Protein AF-A0A2B4SA83-F1 (afdb_monomer_lite)

Structure (mmCIF, N/CA/C/O backbone):
data_AF-A0A2B4SA83-F1
#
_entry.id   AF-A0A2B4SA83-F1
#
loop_
_atom_site.group_PDB
_atom_site.id
_atom_site.type_symbol
_atom_site.label_atom_id
_atom_site.label_alt_id
_atom_site.label_comp_id
_atom_site.label_asym_id
_atom_site.label_entity_id
_atom_site.label_seq_id
_atom_site.pdbx_PDB_ins_code
_atom_site.Cartn_x
_atom_site.Cartn_y
_atom_site.Cartn_z
_atom_site.occupancy
_atom_site.B_iso_or_equiv
_atom_site.auth_seq_id
_atom_site.auth_comp_id
_atom_site.auth_asym_id
_atom_site.auth_atom_id
_atom_site.pdbx_PDB_model_num
ATOM 1 N N . MET A 1 1 ? -19.784 26.896 36.003 1.00 60.28 1 MET A N 1
ATOM 2 C CA . MET A 1 1 ? -18.356 26.592 35.795 1.00 60.28 1 MET A CA 1
ATOM 3 C C . MET A 1 1 ? -17.543 27.632 36.529 1.00 60.28 1 MET A C 1
ATOM 5 O O . MET A 1 1 ? -17.809 28.819 36.357 1.00 60.28 1 MET A O 1
ATOM 9 N N . THR A 1 2 ? -16.615 27.200 37.371 1.00 87.44 2 THR A N 1
ATOM 10 C CA . THR A 1 2 ? -15.665 28.096 38.041 1.00 87.44 2 THR A CA 1
ATOM 11 C C . THR A 1 2 ? -14.582 28.543 37.049 1.00 87.44 2 THR A C 1
ATOM 13 O O . THR A 1 2 ? -14.388 27.918 36.005 1.00 87.44 2 THR A O 1
ATOM 16 N N . GLN A 1 3 ? -13.881 29.646 37.327 1.00 87.12 3 GLN A N 1
ATOM 17 C CA . GLN A 1 3 ? -12.825 30.153 36.437 1.00 87.12 3 GLN A CA 1
ATOM 18 C C . GLN A 1 3 ? -11.703 29.118 36.237 1.00 87.12 3 GLN A C 1
ATOM 20 O O . GLN A 1 3 ? -11.279 28.890 35.109 1.00 87.12 3 GLN A O 1
ATOM 25 N N . SER A 1 4 ? -11.346 28.400 37.305 1.00 89.00 4 SER A N 1
ATOM 26 C CA . SER A 1 4 ? -10.365 27.311 37.284 1.00 89.00 4 SER A CA 1
ATOM 27 C C . SER A 1 4 ? -10.737 26.183 36.317 1.00 89.00 4 SER A C 1
ATOM 29 O O . SER A 1 4 ? -9.883 25.710 35.576 1.00 89.00 4 SER A O 1
ATOM 31 N N . GLU A 1 5 ? -12.006 25.761 36.284 1.00 90.81 5 GLU A N 1
ATOM 32 C CA . GLU A 1 5 ? -12.467 24.705 35.366 1.00 90.81 5 GLU A CA 1
ATOM 33 C C . GLU A 1 5 ? -12.358 25.134 33.898 1.00 90.81 5 GLU A C 1
ATOM 35 O O . GLU A 1 5 ? -12.063 24.313 33.028 1.00 90.81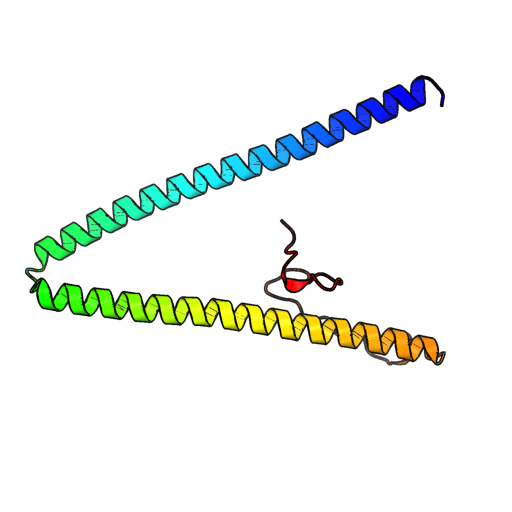 5 GLU A O 1
ATOM 40 N N . ARG A 1 6 ? -12.588 26.423 33.604 1.00 92.00 6 ARG A N 1
ATOM 41 C CA . ARG A 1 6 ? -12.430 26.947 32.240 1.00 92.00 6 ARG A CA 1
ATOM 42 C C . ARG A 1 6 ? -10.967 26.992 31.822 1.00 92.00 6 ARG A C 1
ATOM 44 O O . ARG A 1 6 ? -10.660 26.575 30.707 1.00 92.00 6 ARG A O 1
ATOM 51 N N . ASP A 1 7 ? -10.090 27.461 32.702 1.00 93.69 7 ASP A N 1
ATOM 52 C CA . ASP A 1 7 ? -8.657 27.566 32.419 1.00 93.69 7 ASP A CA 1
ATOM 53 C C . ASP A 1 7 ? -8.030 26.173 32.242 1.00 93.69 7 ASP A C 1
ATOM 55 O O . ASP A 1 7 ? -7.248 25.948 31.315 1.00 93.69 7 ASP A O 1
ATOM 59 N N . GLU A 1 8 ? -8.448 25.196 33.053 1.00 94.62 8 GLU A N 1
ATOM 60 C CA . GLU A 1 8 ? -8.033 23.799 32.911 1.00 94.62 8 GLU A CA 1
ATOM 61 C C . GLU A 1 8 ? -8.502 23.193 31.579 1.00 94.62 8 GLU A C 1
ATOM 63 O O . GLU A 1 8 ? -7.720 22.546 30.873 1.00 94.62 8 GLU A O 1
ATOM 68 N N . LEU A 1 9 ? -9.768 23.411 31.205 1.00 94.31 9 LEU A N 1
ATOM 69 C CA . LEU A 1 9 ? -10.318 22.897 29.952 1.00 94.31 9 LEU A CA 1
ATOM 70 C C . LEU A 1 9 ? -9.633 23.530 28.734 1.00 94.31 9 LEU A C 1
ATOM 72 O O . LEU A 1 9 ? -9.317 22.826 27.774 1.00 94.31 9 LEU A O 1
ATOM 76 N N . TYR A 1 10 ? -9.346 24.832 28.794 1.00 94.31 10 TYR A N 1
ATOM 77 C CA . TYR A 1 10 ? -8.601 25.536 27.755 1.00 94.31 10 TYR A CA 1
ATOM 78 C C . TYR A 1 10 ? -7.170 24.997 27.625 1.00 94.31 10 TYR A C 1
ATOM 80 O O . TYR A 1 10 ? -6.721 24.698 26.519 1.00 94.31 10 TYR A O 1
ATOM 88 N N . GLY A 1 11 ? -6.475 24.775 28.746 1.00 96.19 11 GLY A N 1
ATOM 89 C CA . GLY A 1 11 ? -5.143 24.168 28.750 1.00 96.19 11 GLY A CA 1
ATOM 90 C C . GLY A 1 11 ? -5.129 22.766 28.132 1.00 96.19 11 GLY A C 1
ATOM 91 O O . GLY A 1 11 ? -4.274 22.462 27.296 1.00 96.19 11 GLY A O 1
ATOM 92 N N . LYS A 1 12 ? -6.111 21.922 28.479 1.00 96.12 12 LYS A N 1
ATOM 93 C CA . LYS A 1 12 ? -6.288 20.587 27.879 1.00 96.12 12 LYS A CA 1
ATOM 94 C C . LYS A 1 12 ? -6.549 20.663 26.375 1.00 96.12 12 LYS A C 1
ATOM 96 O O . LYS A 1 12 ? -5.960 19.892 25.622 1.00 96.12 12 LYS A O 1
ATOM 101 N N . PHE A 1 13 ? -7.388 21.600 25.939 1.00 95.75 13 PHE A N 1
ATOM 102 C CA . PHE A 1 13 ? -7.704 21.804 24.527 1.00 95.75 13 PHE A CA 1
ATOM 103 C C . PHE A 1 13 ? -6.471 22.220 23.715 1.00 95.75 13 PHE A C 1
ATOM 105 O O . PHE A 1 13 ? -6.147 21.575 22.718 1.00 95.75 13 PHE A O 1
ATOM 112 N N . VAL A 1 14 ? -5.732 23.234 24.175 1.00 96.88 14 VAL A N 1
ATOM 113 C CA . VAL A 1 14 ? -4.499 23.698 23.515 1.00 96.88 14 VAL A CA 1
ATOM 114 C C . VAL A 1 14 ? -3.458 22.580 23.452 1.00 96.88 14 VAL A C 1
ATOM 116 O O . VAL A 1 14 ? -2.848 22.357 22.406 1.00 96.88 14 VAL A O 1
ATOM 119 N N . LYS A 1 15 ? -3.289 21.825 24.544 1.00 97.19 15 LYS A N 1
ATOM 120 C CA . LYS A 1 15 ? -2.375 20.680 24.576 1.00 97.19 15 LYS A CA 1
ATOM 121 C C . LYS A 1 15 ? -2.766 19.612 23.550 1.00 97.19 15 LYS A C 1
ATOM 123 O O . LYS A 1 15 ? -1.909 19.170 22.791 1.00 97.19 15 LYS A O 1
ATOM 128 N N . ALA A 1 16 ? -4.045 19.240 23.486 1.00 96.69 16 ALA A N 1
ATOM 129 C CA . ALA A 1 16 ? -4.536 18.257 22.523 1.00 96.69 16 ALA A CA 1
ATOM 130 C C . ALA A 1 16 ? -4.313 18.709 21.069 1.00 96.69 16 ALA A C 1
ATOM 132 O O . ALA A 1 16 ? -3.891 17.905 20.237 1.00 96.69 16 ALA A O 1
ATOM 133 N N . ILE A 1 17 ? -4.523 19.997 20.766 1.00 96.50 17 ILE A N 1
ATOM 134 C CA . ILE A 1 17 ? -4.231 20.563 19.440 1.00 96.50 17 ILE A CA 1
ATOM 135 C C . ILE A 1 17 ? -2.750 20.413 19.104 1.00 96.50 17 ILE A C 1
ATOM 137 O O . ILE A 1 17 ? -2.416 19.890 18.040 1.00 96.50 17 ILE A O 1
ATOM 141 N N . HIS A 1 18 ? -1.861 20.838 20.004 1.00 97.06 18 HIS A N 1
ATOM 142 C CA . HIS A 1 18 ? -0.422 20.755 19.767 1.00 97.06 18 HIS A CA 1
ATOM 143 C C . HIS A 1 18 ? 0.049 19.310 19.580 1.00 97.06 18 HIS A C 1
ATOM 145 O O . HIS A 1 18 ? 0.864 19.049 18.698 1.00 97.06 18 HIS A O 1
ATOM 151 N N . GLU A 1 19 ? -0.486 18.356 20.345 1.00 96.69 19 GLU A N 1
ATOM 152 C CA . GLU A 1 19 ? -0.159 16.935 20.186 1.00 96.69 19 GLU A CA 1
ATOM 153 C C . GLU A 1 19 ? -0.588 16.388 18.816 1.00 96.69 19 GLU A C 1
ATOM 155 O O . GLU A 1 19 ? 0.185 15.685 18.158 1.00 96.69 19 GLU A O 1
ATOM 160 N N . VAL A 1 20 ? -1.802 16.716 18.359 1.00 96.50 20 VAL A N 1
ATOM 161 C CA . VAL A 1 20 ? -2.294 16.308 17.032 1.00 96.50 20 VAL A CA 1
ATOM 162 C C . VAL A 1 20 ? -1.447 16.939 15.928 1.00 96.50 20 VAL A C 1
ATOM 164 O O . VAL A 1 20 ? -1.023 16.242 15.003 1.00 96.50 20 VAL A O 1
ATOM 167 N N . GLN A 1 21 ? -1.141 18.232 16.047 1.00 96.12 21 GLN A N 1
ATOM 168 C CA . GLN A 1 21 ? -0.317 18.953 15.082 1.00 96.12 21 GLN A CA 1
ATOM 169 C C . GLN A 1 21 ? 1.105 18.383 15.021 1.00 96.12 21 GLN A C 1
ATOM 171 O O . GLN A 1 21 ? 1.613 18.126 13.932 1.00 96.12 21 GLN A O 1
ATOM 176 N N . GLN A 1 22 ? 1.732 18.110 16.168 1.00 96.81 22 GLN A N 1
ATOM 177 C CA . GLN A 1 22 ? 3.069 17.522 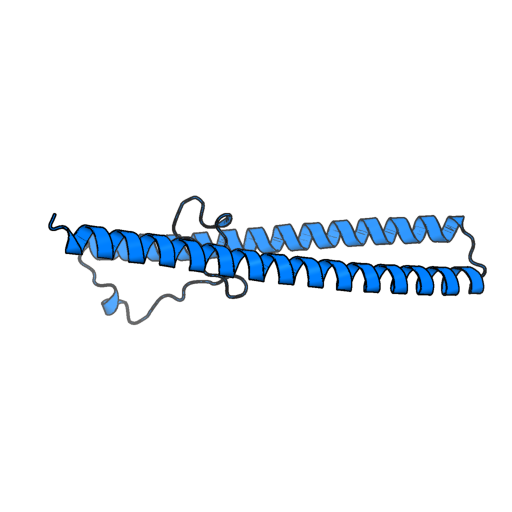16.231 1.00 96.81 22 GLN A CA 1
ATOM 178 C C . GLN A 1 22 ? 3.102 16.132 15.588 1.00 96.81 22 GLN A C 1
ATOM 180 O O . GLN A 1 22 ? 3.989 15.852 14.779 1.00 96.81 22 GLN A O 1
ATOM 185 N N . LYS A 1 23 ? 2.127 15.267 15.903 1.00 95.94 23 LYS A N 1
ATOM 186 C CA . LYS A 1 23 ? 2.022 13.930 15.299 1.00 95.94 23 LYS A CA 1
ATOM 187 C C . LYS A 1 23 ? 1.834 14.007 13.786 1.00 95.94 23 LYS A C 1
ATOM 189 O O . LYS A 1 23 ? 2.491 13.262 13.062 1.00 95.94 23 LYS A O 1
ATOM 194 N N . SER A 1 24 ? 0.970 14.904 13.314 1.00 95.56 24 SER A N 1
ATOM 195 C CA . SER A 1 24 ? 0.730 15.111 11.883 1.00 95.56 24 SER A CA 1
ATOM 196 C C . SER A 1 24 ? 1.989 15.608 11.169 1.00 95.56 24 SER A C 1
ATOM 198 O O . SER A 1 24 ? 2.434 14.997 10.201 1.00 95.56 24 SER A O 1
ATOM 200 N N . ASN A 1 25 ? 2.645 16.636 11.715 1.00 96.94 25 ASN A N 1
ATOM 201 C CA . ASN A 1 25 ? 3.879 17.189 11.159 1.00 96.94 25 ASN A CA 1
ATOM 202 C C . ASN A 1 25 ? 5.001 16.148 11.101 1.00 96.94 25 ASN A C 1
ATOM 204 O O . ASN A 1 25 ? 5.723 16.073 10.111 1.00 96.94 25 ASN A O 1
ATOM 208 N N . PHE A 1 26 ? 5.131 15.309 12.131 1.00 97.06 26 PHE A N 1
ATOM 209 C CA . PHE A 1 26 ? 6.108 14.226 12.127 1.00 97.06 26 PHE A CA 1
ATOM 210 C C . PHE A 1 26 ? 5.801 13.171 11.053 1.00 97.06 26 PHE A C 1
ATOM 212 O O . PHE A 1 26 ? 6.710 12.758 10.332 1.00 97.06 26 PHE A O 1
ATOM 219 N N . LYS A 1 27 ? 4.531 12.756 10.908 1.00 96.00 27 LYS A N 1
ATOM 220 C CA . LYS A 1 27 ? 4.108 11.842 9.831 1.00 96.00 27 LYS A CA 1
ATOM 221 C C . LYS A 1 27 ? 4.407 12.444 8.451 1.00 96.00 27 LYS A C 1
ATOM 223 O O . LYS A 1 27 ? 4.965 11.741 7.613 1.00 96.00 27 LYS A O 1
ATOM 228 N N . ASN A 1 28 ? 4.116 13.728 8.242 1.00 96.75 28 ASN A N 1
ATOM 229 C CA . ASN A 1 28 ? 4.396 14.430 6.985 1.00 96.75 28 ASN A CA 1
ATOM 230 C C . ASN A 1 28 ? 5.894 14.472 6.677 1.00 96.75 28 ASN A C 1
ATOM 232 O O . ASN A 1 28 ? 6.300 14.034 5.606 1.00 96.75 28 ASN A O 1
ATOM 236 N N . LEU A 1 29 ? 6.724 14.879 7.640 1.00 97.75 29 LEU A N 1
ATOM 237 C CA . LEU A 1 29 ? 8.177 14.901 7.470 1.00 97.75 29 LEU A CA 1
ATOM 238 C C . LEU A 1 29 ? 8.737 13.512 7.126 1.00 97.75 29 LEU A C 1
ATOM 240 O O . LEU A 1 29 ? 9.644 13.375 6.306 1.00 97.75 29 LEU A O 1
ATOM 244 N N . LEU A 1 30 ? 8.211 12.459 7.756 1.00 97.44 30 LEU A N 1
ATOM 245 C CA . LEU A 1 30 ? 8.618 11.092 7.446 1.00 97.44 30 LEU A CA 1
ATOM 246 C C . LEU A 1 30 ? 8.212 10.683 6.023 1.00 97.44 30 LEU A C 1
ATOM 248 O O . LEU A 1 30 ? 8.995 10.023 5.341 1.00 97.44 30 LEU A O 1
ATOM 252 N N . LEU A 1 31 ? 7.008 11.053 5.579 1.00 97.50 31 LEU A N 1
ATOM 253 C CA . LEU A 1 31 ? 6.540 10.795 4.217 1.00 97.50 31 LEU A CA 1
ATOM 254 C C . LEU A 1 31 ? 7.381 11.544 3.181 1.00 97.50 31 LEU A C 1
ATOM 256 O O . LEU A 1 31 ? 7.791 10.928 2.202 1.00 97.50 31 LEU A O 1
ATOM 260 N N . GLU A 1 32 ? 7.711 12.813 3.428 1.00 97.62 32 GLU A N 1
ATOM 261 C CA . GLU A 1 32 ? 8.611 13.602 2.579 1.00 97.62 32 GLU A CA 1
ATOM 262 C C . GLU A 1 32 ? 9.974 12.919 2.440 1.00 97.62 32 GLU A C 1
ATOM 264 O O . GLU A 1 32 ? 10.428 12.666 1.328 1.00 97.62 32 GLU A O 1
ATOM 269 N N . LYS A 1 33 ? 10.588 12.503 3.558 1.00 98.06 33 LYS A N 1
ATOM 270 C CA . LYS A 1 33 ? 11.866 11.775 3.525 1.00 98.06 33 LYS A CA 1
ATOM 271 C C . LYS A 1 33 ? 11.781 10.454 2.762 1.00 98.06 33 LYS A C 1
ATOM 273 O O . LYS A 1 33 ? 12.715 10.108 2.041 1.00 98.06 33 LYS A O 1
ATOM 278 N N . LYS A 1 34 ? 10.685 9.703 2.920 1.00 97.94 34 LYS A N 1
ATOM 279 C CA . LYS A 1 34 ? 10.455 8.465 2.158 1.00 97.94 34 LYS A CA 1
ATOM 280 C C . LYS A 1 34 ? 10.320 8.747 0.665 1.00 97.94 34 LYS A C 1
ATOM 282 O O . LYS A 1 34 ? 10.878 7.998 -0.127 1.00 97.94 34 LYS A O 1
ATOM 287 N N . LEU A 1 35 ? 9.612 9.812 0.294 1.00 97.81 35 LEU A N 1
ATOM 288 C CA . LEU A 1 35 ? 9.447 10.224 -1.095 1.00 97.81 35 LEU A CA 1
ATOM 289 C C . LEU A 1 35 ? 10.800 10.577 -1.713 1.00 97.81 35 LEU A C 1
ATOM 291 O O . LEU A 1 35 ? 11.128 10.033 -2.762 1.00 97.81 35 LEU A O 1
ATOM 295 N N . THR A 1 36 ? 11.615 11.391 -1.036 1.00 97.94 36 THR A N 1
ATOM 296 C CA . THR A 1 36 ? 12.974 11.716 -1.494 1.00 97.94 36 THR A CA 1
ATOM 297 C C . THR A 1 36 ? 13.818 10.456 -1.681 1.00 97.94 36 THR A C 1
ATOM 299 O O . THR A 1 36 ? 14.384 10.252 -2.746 1.00 97.94 36 THR A O 1
ATOM 302 N N . ALA A 1 37 ? 13.839 9.551 -0.698 1.00 98.19 37 ALA A N 1
ATOM 303 C CA . ALA A 1 37 ? 14.619 8.317 -0.802 1.00 98.19 37 ALA A CA 1
ATOM 304 C C . ALA A 1 37 ? 14.166 7.411 -1.965 1.00 98.19 37 ALA A C 1
ATOM 306 O O . ALA A 1 37 ? 14.993 6.765 -2.615 1.00 98.19 37 ALA A O 1
ATOM 307 N N . LEU A 1 38 ? 12.856 7.346 -2.229 1.00 97.94 38 LEU A N 1
ATOM 308 C CA . LEU A 1 38 ? 12.309 6.602 -3.364 1.00 97.94 38 LEU A CA 1
ATOM 309 C C . LEU A 1 38 ? 12.655 7.269 -4.700 1.00 97.94 38 LEU A C 1
ATOM 311 O O . LEU A 1 38 ? 13.009 6.554 -5.633 1.00 97.94 38 LEU A O 1
ATOM 315 N N . ALA A 1 39 ? 12.615 8.600 -4.778 1.00 97.25 39 ALA A N 1
ATOM 316 C CA . ALA A 1 39 ? 13.022 9.353 -5.962 1.00 97.25 39 ALA A CA 1
ATOM 317 C C . ALA A 1 39 ? 14.510 9.132 -6.286 1.00 97.25 39 ALA A C 1
ATOM 319 O O . ALA A 1 39 ? 14.832 8.741 -7.404 1.00 97.25 39 ALA A O 1
ATOM 320 N N . ASP A 1 40 ? 15.394 9.237 -5.288 1.00 97.94 40 ASP A N 1
ATOM 321 C CA . ASP A 1 40 ? 16.830 8.963 -5.450 1.00 97.94 40 ASP A CA 1
ATOM 322 C C . ASP A 1 40 ? 17.088 7.519 -5.910 1.00 97.94 40 ASP A C 1
ATOM 324 O O . ASP A 1 40 ? 18.026 7.227 -6.655 1.00 97.94 40 ASP A O 1
ATOM 328 N N . THR A 1 41 ? 16.280 6.574 -5.421 1.00 98.00 41 THR A N 1
ATOM 329 C CA . THR A 1 41 ? 16.382 5.165 -5.819 1.00 98.00 41 THR A CA 1
ATOM 330 C C . THR A 1 41 ? 15.940 4.972 -7.265 1.00 98.00 41 THR A C 1
ATOM 332 O O . THR A 1 41 ? 16.591 4.229 -7.999 1.00 98.00 41 THR A O 1
ATOM 335 N N . LEU A 1 42 ? 14.858 5.636 -7.671 1.00 96.12 42 LEU A N 1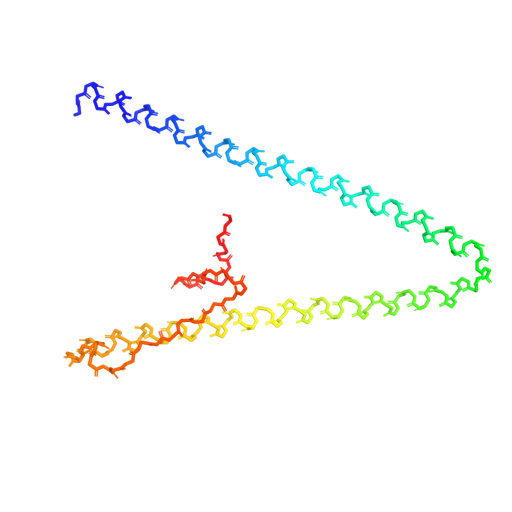
ATOM 336 C CA . LEU A 1 42 ? 14.342 5.601 -9.034 1.00 96.12 42 LEU A CA 1
ATOM 337 C C . LEU A 1 42 ? 15.363 6.178 -10.019 1.00 96.12 42 LEU A C 1
ATOM 339 O O . LEU A 1 42 ? 15.729 5.479 -10.958 1.00 96.12 42 LEU A O 1
ATOM 343 N N . GLU A 1 43 ? 15.920 7.358 -9.740 1.00 97.12 43 GLU A N 1
ATOM 344 C CA . GLU A 1 43 ? 16.933 7.996 -10.593 1.00 97.12 43 GLU A CA 1
ATOM 345 C C . GLU A 1 43 ? 18.162 7.090 -10.787 1.00 97.12 43 GLU A C 1
ATOM 347 O O . GLU A 1 43 ? 18.624 6.862 -11.908 1.00 97.12 43 GLU A O 1
ATOM 352 N N . LYS A 1 44 ? 18.656 6.471 -9.705 1.00 97.38 44 LYS A N 1
ATOM 353 C CA . LYS A 1 44 ? 19.765 5.502 -9.783 1.00 97.38 44 LYS A CA 1
ATOM 354 C C . LYS A 1 44 ? 19.417 4.286 -10.637 1.00 97.38 44 LYS A C 1
ATOM 356 O O . LYS A 1 44 ? 20.279 3.782 -11.357 1.00 97.38 44 LYS A O 1
ATOM 361 N N . LYS A 1 45 ? 18.187 3.777 -10.539 1.00 96.00 45 LYS A N 1
ATOM 362 C CA . LYS A 1 45 ? 17.738 2.608 -11.308 1.00 96.00 45 LYS A CA 1
ATOM 363 C C . LYS A 1 45 ? 17.561 2.931 -12.785 1.00 96.00 45 LYS A C 1
ATOM 365 O O . LYS A 1 45 ? 17.949 2.110 -13.611 1.00 96.00 45 LYS A O 1
ATOM 370 N N . GLU A 1 46 ? 17.053 4.112 -13.114 1.00 92.50 46 GLU A N 1
ATOM 371 C CA . GLU A 1 46 ? 16.958 4.595 -14.492 1.00 92.50 46 GLU A CA 1
ATOM 372 C C . GLU A 1 46 ? 18.343 4.773 -15.119 1.00 92.50 46 GLU A C 1
ATOM 374 O O . GLU A 1 46 ? 18.575 4.301 -16.232 1.00 92.50 46 GLU A O 1
ATOM 379 N N . ALA A 1 47 ? 19.296 5.364 -14.390 1.00 93.94 47 ALA A N 1
ATOM 380 C CA . ALA A 1 47 ? 20.676 5.493 -14.855 1.00 93.94 47 ALA A CA 1
ATOM 381 C C . ALA A 1 47 ? 21.323 4.122 -15.130 1.00 93.94 47 ALA A C 1
ATOM 383 O O . ALA A 1 47 ? 21.870 3.908 -16.212 1.00 93.94 47 ALA A O 1
ATOM 384 N N . GLN A 1 48 ? 21.194 3.172 -14.192 1.00 94.00 48 GLN A N 1
ATOM 385 C CA . GLN A 1 48 ? 21.684 1.795 -14.359 1.00 94.00 48 GLN A CA 1
ATOM 386 C C . GLN A 1 48 ? 21.039 1.090 -15.559 1.00 94.00 48 GLN A C 1
ATOM 388 O O . GLN A 1 48 ? 21.720 0.393 -16.309 1.00 94.00 48 GLN A O 1
ATOM 393 N N . LEU A 1 49 ? 19.729 1.259 -15.750 1.00 88.62 49 LEU A N 1
ATOM 394 C CA . LEU A 1 49 ? 19.015 0.662 -16.875 1.00 88.62 49 LEU A CA 1
ATOM 395 C C . LEU A 1 49 ? 19.515 1.230 -18.207 1.00 88.62 49 LEU A C 1
ATOM 397 O O . LEU A 1 49 ? 19.823 0.462 -19.114 1.00 88.62 49 LEU A O 1
ATOM 401 N N . ASN A 1 50 ? 19.646 2.553 -18.311 1.00 87.06 50 ASN A N 1
ATOM 402 C CA . ASN A 1 50 ? 20.133 3.212 -19.522 1.00 87.06 50 ASN A CA 1
ATOM 403 C C . ASN A 1 50 ? 21.555 2.770 -19.890 1.00 87.06 50 ASN A C 1
ATOM 405 O O . ASN A 1 50 ? 21.828 2.511 -21.062 1.00 87.06 50 ASN A O 1
ATOM 409 N N . GLU A 1 51 ? 22.440 2.616 -18.902 1.00 90.00 51 GLU A N 1
ATOM 410 C CA . GLU A 1 51 ? 23.796 2.103 -19.115 1.00 90.00 51 GLU A CA 1
ATOM 411 C C . GLU A 1 51 ? 23.766 0.687 -19.712 1.00 90.00 51 GLU A C 1
ATOM 413 O O . GLU A 1 51 ? 24.345 0.447 -20.775 1.00 90.00 51 GLU A O 1
ATOM 418 N N . VAL A 1 52 ? 23.009 -0.231 -19.100 1.00 88.81 52 VAL A N 1
ATOM 419 C CA . VAL A 1 52 ? 22.862 -1.615 -19.582 1.00 88.81 52 VAL A CA 1
ATOM 420 C C . VAL A 1 52 ? 22.267 -1.661 -20.989 1.00 88.81 52 VAL A C 1
ATOM 422 O O . VAL A 1 52 ? 22.764 -2.401 -21.840 1.00 88.81 52 VAL A O 1
ATOM 425 N N . LEU A 1 53 ? 21.228 -0.869 -21.262 1.00 84.12 53 LEU A N 1
ATOM 426 C CA . LEU A 1 53 ? 20.593 -0.816 -22.579 1.00 84.12 53 LEU A CA 1
ATOM 427 C C . LEU A 1 53 ? 21.558 -0.308 -23.653 1.00 84.12 53 LEU A C 1
ATOM 429 O O . LEU A 1 53 ? 21.627 -0.901 -24.730 1.00 84.12 53 LEU A O 1
ATOM 433 N N . SER A 1 54 ? 22.346 0.726 -23.342 1.00 84.69 54 SER A N 1
ATOM 434 C CA . SER A 1 54 ? 23.349 1.274 -24.260 1.00 84.69 54 SER A CA 1
ATOM 435 C C . SER A 1 54 ? 24.469 0.275 -24.580 1.00 84.69 54 SER A C 1
ATOM 437 O O . SER A 1 54 ? 24.917 0.199 -25.721 1.00 84.69 54 SER A O 1
ATOM 439 N N . ALA A 1 55 ? 24.872 -0.549 -23.606 1.00 88.88 55 ALA A N 1
ATOM 440 C CA . ALA A 1 55 ? 25.908 -1.564 -23.782 1.00 88.88 55 ALA A CA 1
ATOM 441 C C . ALA A 1 55 ? 25.417 -2.815 -24.536 1.00 88.88 55 ALA A C 1
ATOM 443 O O . ALA A 1 55 ? 26.217 -3.533 -25.136 1.00 88.88 55 ALA A O 1
ATOM 444 N N . SER A 1 56 ? 24.109 -3.096 -24.505 1.00 82.44 56 SER A N 1
ATOM 445 C CA . SER A 1 56 ? 23.549 -4.372 -24.971 1.00 82.44 56 SER A CA 1
ATOM 446 C C . SER A 1 56 ? 23.242 -4.430 -26.476 1.00 82.44 56 SER A C 1
ATOM 448 O O . SER A 1 56 ? 22.918 -5.510 -26.963 1.00 82.44 56 SER A O 1
ATOM 450 N N . ASN A 1 57 ? 23.339 -3.314 -27.219 1.00 80.56 57 ASN A N 1
ATOM 451 C CA . ASN A 1 57 ? 23.058 -3.230 -28.669 1.00 80.56 57 ASN A CA 1
ATOM 452 C C . ASN A 1 57 ? 21.762 -3.959 -29.101 1.00 80.56 57 ASN A C 1
ATOM 454 O O . ASN A 1 57 ? 21.718 -4.614 -30.143 1.00 80.56 57 ASN A O 1
ATOM 458 N N . LEU A 1 58 ? 20.716 -3.896 -28.272 1.00 81.12 58 LEU A N 1
ATOM 459 C CA . LEU A 1 58 ? 19.453 -4.596 -28.515 1.00 81.12 58 LEU A CA 1
ATOM 460 C C . LEU A 1 58 ? 18.641 -3.892 -29.607 1.00 81.12 58 LEU A 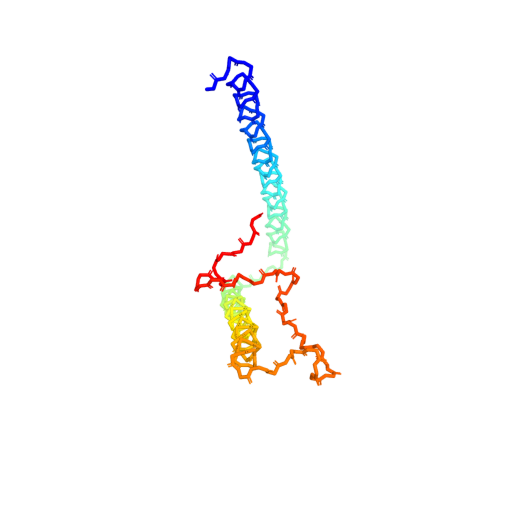C 1
ATOM 462 O O . LEU A 1 58 ? 18.681 -2.667 -29.710 1.00 81.12 58 LEU A O 1
ATOM 466 N N . ASP A 1 59 ? 17.855 -4.655 -30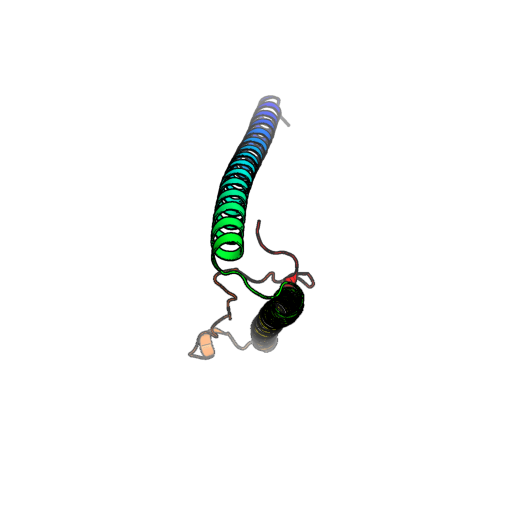.374 1.00 86.56 59 ASP A N 1
ATOM 467 C CA . ASP A 1 59 ? 16.856 -4.076 -31.279 1.00 86.56 59 ASP A CA 1
ATOM 468 C C . ASP A 1 59 ? 15.829 -3.263 -30.463 1.00 86.56 59 ASP A C 1
ATOM 470 O O . ASP A 1 59 ? 15.116 -3.844 -29.630 1.00 86.56 59 ASP A O 1
ATOM 474 N N . PRO A 1 60 ? 15.716 -1.939 -30.690 1.00 84.94 60 PRO A N 1
ATOM 475 C CA . PRO A 1 60 ? 14.807 -1.087 -29.929 1.00 84.94 60 PRO A CA 1
ATOM 476 C C . PRO A 1 60 ? 13.346 -1.533 -30.038 1.00 84.94 60 PRO A C 1
ATOM 478 O O . PRO A 1 60 ? 12.597 -1.433 -29.069 1.00 84.94 60 PRO A O 1
ATOM 481 N N . THR A 1 61 ? 12.945 -2.075 -31.193 1.00 88.62 61 THR A N 1
ATOM 482 C CA . THR A 1 61 ? 11.558 -2.491 -31.444 1.00 88.62 61 THR A CA 1
ATOM 483 C C . THR A 1 61 ? 11.180 -3.698 -30.589 1.00 88.62 61 THR A C 1
ATOM 485 O O . THR A 1 61 ? 10.155 -3.680 -29.901 1.00 88.62 61 THR A O 1
ATOM 488 N N . ALA A 1 62 ? 12.017 -4.739 -30.583 1.00 87.25 62 ALA A N 1
ATOM 489 C CA . ALA A 1 62 ? 11.826 -5.914 -29.740 1.00 87.25 62 ALA A CA 1
ATOM 490 C C . ALA A 1 62 ? 11.820 -5.553 -28.246 1.00 87.25 62 ALA A C 1
ATOM 492 O O . ALA A 1 62 ? 10.976 -6.056 -27.499 1.00 87.25 62 ALA A O 1
ATOM 493 N N . LEU A 1 63 ? 12.707 -4.648 -27.819 1.00 87.25 63 LEU A N 1
ATOM 494 C CA . LEU A 1 63 ? 12.773 -4.190 -26.433 1.00 87.25 63 LEU A CA 1
ATOM 495 C C . LEU A 1 63 ? 11.477 -3.493 -26.002 1.00 87.25 63 LEU A C 1
ATOM 497 O O . LEU A 1 63 ? 10.910 -3.866 -24.980 1.00 87.25 63 LEU A O 1
ATOM 501 N N . THR A 1 64 ? 10.958 -2.546 -26.791 1.00 88.25 64 THR A N 1
ATOM 502 C CA . THR A 1 64 ? 9.692 -1.861 -26.479 1.00 88.25 64 THR A CA 1
ATOM 503 C C . THR A 1 64 ? 8.529 -2.844 -26.335 1.00 88.25 64 THR A C 1
ATOM 505 O O . THR A 1 64 ? 7.721 -2.715 -25.414 1.00 88.25 64 THR A O 1
ATOM 508 N N . VAL A 1 65 ? 8.445 -3.856 -27.206 1.00 92.00 65 VAL A N 1
ATOM 509 C CA . VAL A 1 65 ? 7.390 -4.881 -27.130 1.00 92.00 65 VAL A CA 1
ATOM 510 C C . VAL A 1 65 ? 7.502 -5.706 -25.847 1.00 92.00 65 VAL A C 1
ATOM 512 O O . VAL A 1 65 ? 6.485 -5.991 -25.213 1.00 92.00 65 VAL A O 1
ATOM 515 N N . VAL A 1 66 ? 8.716 -6.104 -25.461 1.00 90.31 66 VAL A N 1
ATOM 516 C CA . VAL A 1 66 ? 8.949 -6.875 -24.232 1.00 90.31 66 VAL A CA 1
ATOM 517 C C . VAL A 1 66 ? 8.655 -6.032 -22.993 1.00 90.31 66 VAL A C 1
ATOM 519 O O . VAL A 1 66 ? 7.929 -6.506 -22.121 1.00 90.31 66 VAL A O 1
ATOM 522 N N . THR A 1 67 ? 9.139 -4.788 -22.937 1.00 89.69 67 THR A N 1
ATOM 523 C CA . THR A 1 67 ? 8.875 -3.856 -21.830 1.00 89.69 67 THR A CA 1
ATOM 524 C C . THR A 1 67 ? 7.379 -3.666 -21.621 1.00 89.69 67 THR A C 1
ATOM 526 O O . THR A 1 67 ? 6.890 -3.902 -20.520 1.00 89.69 67 THR A O 1
ATOM 529 N N . ARG A 1 68 ? 6.627 -3.376 -22.690 1.00 94.19 68 ARG A N 1
ATOM 530 C CA . ARG A 1 68 ? 5.173 -3.197 -22.606 1.00 94.19 68 ARG A CA 1
ATOM 531 C C . ARG A 1 68 ? 4.453 -4.452 -22.106 1.00 94.19 68 ARG A C 1
ATOM 533 O O . ARG A 1 68 ? 3.576 -4.366 -21.259 1.00 94.19 68 ARG A O 1
ATOM 540 N N . LYS A 1 69 ? 4.843 -5.640 -22.584 1.00 95.25 69 LYS A N 1
ATOM 541 C CA . LYS A 1 69 ? 4.270 -6.902 -22.083 1.00 95.25 69 LYS A CA 1
ATOM 542 C C . LYS A 1 69 ? 4.572 -7.124 -20.601 1.00 95.25 69 LYS A C 1
ATOM 544 O O . LYS A 1 69 ? 3.733 -7.675 -19.893 1.00 95.25 69 LYS A O 1
ATOM 549 N N . LEU A 1 70 ? 5.763 -6.745 -20.137 1.00 94.56 70 LEU A N 1
ATOM 550 C CA . LEU A 1 70 ? 6.105 -6.816 -18.718 1.00 94.56 70 LEU A CA 1
ATOM 551 C C . LEU A 1 70 ? 5.262 -5.838 -17.893 1.00 94.56 70 LEU A C 1
ATOM 553 O O . LEU A 1 70 ? 4.765 -6.243 -16.846 1.00 94.56 70 LEU A O 1
ATOM 557 N N . GLU A 1 71 ? 5.071 -4.606 -18.366 1.00 95.56 71 GLU A N 1
ATOM 558 C CA . GLU A 1 71 ? 4.195 -3.607 -17.736 1.00 95.56 71 GLU A CA 1
ATOM 559 C C . GLU A 1 71 ? 2.758 -4.131 -17.615 1.00 95.56 71 GLU A C 1
ATOM 561 O O . GLU A 1 71 ? 2.228 -4.189 -16.507 1.00 95.56 71 GLU A O 1
ATOM 566 N N . ASP A 1 72 ? 2.179 -4.651 -18.704 1.00 96.88 72 ASP A N 1
ATOM 567 C CA . ASP A 1 72 ? 0.826 -5.225 -18.707 1.00 96.88 72 ASP A CA 1
ATOM 568 C C . ASP A 1 72 ? 0.686 -6.373 -17.680 1.00 96.88 72 ASP A C 1
ATOM 570 O O . ASP A 1 72 ? -0.308 -6.479 -16.952 1.00 96.88 72 ASP A O 1
ATOM 574 N N . VAL A 1 73 ? 1.695 -7.251 -17.588 1.00 97.81 73 VAL A N 1
ATOM 575 C CA . VAL A 1 73 ? 1.710 -8.358 -16.615 1.00 97.81 73 VAL A CA 1
ATOM 576 C C . VAL A 1 73 ? 1.848 -7.845 -15.182 1.00 97.81 73 VAL A C 1
ATOM 578 O O . VAL A 1 73 ? 1.191 -8.378 -14.283 1.00 97.81 73 VAL A O 1
ATOM 581 N N . LEU A 1 74 ? 2.696 -6.843 -14.946 1.00 97.06 74 LEU A N 1
ATOM 582 C CA . LEU A 1 74 ? 2.864 -6.228 -13.630 1.00 97.06 74 LEU A CA 1
ATOM 583 C C . LEU A 1 74 ? 1.566 -5.559 -13.173 1.00 97.06 74 LEU A C 1
ATOM 585 O O . LEU A 1 74 ? 1.125 -5.809 -12.051 1.00 97.06 74 LEU A O 1
ATOM 589 N N . ASP A 1 75 ? 0.908 -4.798 -14.043 1.00 97.31 75 ASP A N 1
ATOM 590 C CA . ASP A 1 75 ? -0.357 -4.127 -13.744 1.00 97.31 75 ASP A CA 1
ATOM 591 C C . ASP A 1 75 ? -1.492 -5.117 -13.479 1.00 97.31 75 ASP A C 1
ATOM 593 O O . ASP A 1 75 ? -2.253 -4.956 -12.516 1.00 97.31 75 ASP A O 1
ATOM 597 N N . SER A 1 76 ? -1.563 -6.195 -14.265 1.00 98.12 76 SER A N 1
ATOM 598 C CA . SER A 1 76 ? -2.511 -7.288 -14.041 1.00 98.12 76 SER A CA 1
ATOM 599 C C . SER A 1 76 ? -2.296 -7.948 -12.675 1.00 98.12 76 SER A C 1
ATOM 601 O O . SER A 1 76 ? -3.248 -8.118 -11.908 1.00 98.12 76 SER A O 1
ATOM 603 N N . LYS A 1 77 ? -1.045 -8.268 -12.318 1.00 97.88 77 LYS A N 1
ATOM 604 C CA . LYS A 1 77 ? -0.719 -8.873 -11.016 1.00 97.88 77 LYS A CA 1
ATOM 605 C C . LYS A 1 77 ? -0.982 -7.918 -9.854 1.00 97.88 77 LYS A C 1
ATOM 607 O O . LYS A 1 77 ? -1.532 -8.346 -8.844 1.00 97.88 77 LYS A O 1
ATOM 612 N N . ASN A 1 78 ? -0.634 -6.641 -9.992 1.00 96.62 78 ASN A N 1
ATOM 613 C CA . ASN A 1 78 ? -0.886 -5.626 -8.970 1.00 96.62 78 ASN A CA 1
ATOM 614 C C . ASN A 1 78 ? -2.385 -5.422 -8.730 1.00 96.62 78 ASN A C 1
ATOM 616 O O . ASN A 1 78 ? -2.808 -5.288 -7.582 1.00 96.62 78 ASN A O 1
ATOM 620 N N . SER A 1 79 ? -3.188 -5.434 -9.794 1.00 96.75 79 SER A N 1
ATOM 621 C CA . SER A 1 79 ? -4.650 -5.389 -9.694 1.00 96.75 79 SER A CA 1
ATOM 622 C C . SER A 1 79 ? -5.190 -6.627 -8.979 1.00 96.75 79 SER A C 1
ATOM 624 O O . SER A 1 79 ? -5.896 -6.492 -7.985 1.00 96.75 79 SER A O 1
ATOM 626 N N . ALA A 1 80 ? -4.741 -7.824 -9.370 1.00 97.19 80 ALA A N 1
ATOM 627 C CA . ALA A 1 80 ? -5.141 -9.067 -8.711 1.00 97.19 80 ALA A CA 1
ATOM 628 C C . ALA A 1 80 ? -4.772 -9.096 -7.215 1.00 97.19 80 ALA A C 1
ATOM 630 O O . ALA A 1 80 ? -5.553 -9.574 -6.397 1.00 97.19 80 ALA A O 1
ATOM 631 N N . ILE A 1 81 ? -3.607 -8.561 -6.830 1.00 94.44 81 ILE A N 1
ATOM 632 C CA . ILE A 1 81 ? -3.218 -8.434 -5.417 1.00 94.44 81 ILE A CA 1
ATOM 633 C C . ILE A 1 81 ? -4.207 -7.541 -4.663 1.00 94.44 81 ILE A C 1
ATOM 635 O O . ILE A 1 81 ? -4.661 -7.930 -3.587 1.00 94.44 81 ILE A O 1
ATOM 639 N N . LYS A 1 82 ? -4.558 -6.371 -5.214 1.00 91.31 82 LYS A N 1
ATOM 640 C CA . LYS A 1 82 ? -5.520 -5.447 -4.591 1.00 91.31 82 LYS A CA 1
ATOM 641 C C . LYS A 1 82 ? -6.894 -6.095 -4.434 1.00 91.31 82 LYS A C 1
ATOM 643 O O . LYS A 1 82 ? -7.474 -6.016 -3.352 1.00 91.31 82 LYS A O 1
ATOM 648 N N . ASP A 1 83 ? -7.370 -6.777 -5.471 1.00 93.94 83 ASP A N 1
ATOM 649 C CA . ASP A 1 83 ? -8.667 -7.455 -5.461 1.00 93.94 83 ASP A CA 1
ATOM 650 C C . ASP A 1 83 ? -8.697 -8.576 -4.417 1.00 93.94 83 ASP A C 1
ATOM 652 O O . ASP A 1 83 ? -9.613 -8.650 -3.602 1.00 93.94 83 ASP A O 1
ATOM 656 N N . LEU A 1 84 ? -7.656 -9.411 -4.365 1.00 94.06 84 LEU A N 1
ATOM 657 C CA . LEU A 1 84 ? -7.560 -10.494 -3.384 1.00 94.06 84 LEU A CA 1
ATOM 658 C C . LEU A 1 84 ? -7.438 -9.972 -1.948 1.00 94.06 84 LEU A C 1
ATOM 660 O O . LEU A 1 84 ? -8.040 -10.539 -1.038 1.00 94.06 84 LEU A O 1
ATOM 664 N N . GLN A 1 85 ? -6.686 -8.891 -1.727 1.00 89.50 85 GLN A N 1
ATOM 665 C CA . GLN A 1 85 ? -6.598 -8.241 -0.417 1.00 89.50 85 GLN A CA 1
ATOM 666 C C . GLN A 1 85 ? -7.954 -7.678 0.021 1.00 89.50 85 GLN A C 1
ATOM 668 O O . GLN A 1 85 ? -8.335 -7.828 1.184 1.00 89.50 85 GLN A O 1
ATOM 673 N N . TYR A 1 86 ? -8.695 -7.069 -0.906 1.00 89.25 86 TYR A N 1
ATOM 674 C CA . TYR A 1 86 ? -10.042 -6.575 -0.648 1.00 89.25 86 TYR A CA 1
ATOM 675 C C . TYR A 1 86 ? -11.012 -7.715 -0.320 1.00 89.25 86 TYR A C 1
ATOM 677 O O . TYR A 1 86 ? -11.721 -7.650 0.685 1.00 89.25 86 TYR A O 1
ATOM 685 N N . GLU A 1 87 ? -11.011 -8.784 -1.115 1.00 92.06 87 GLU A N 1
ATOM 686 C CA . GLU A 1 87 ? -11.865 -9.950 -0.893 1.00 92.06 87 GLU A CA 1
ATOM 687 C C . GLU A 1 87 ? -11.561 -10.637 0.439 1.00 92.06 87 GLU A C 1
ATOM 689 O O . GLU A 1 87 ? -12.482 -10.952 1.197 1.00 92.06 87 GLU A O 1
ATOM 694 N N . LEU A 1 88 ? -10.280 -10.781 0.789 1.00 90.75 88 LEU A N 1
ATOM 695 C CA . LEU A 1 88 ? -9.874 -11.272 2.103 1.00 90.75 88 LEU A CA 1
ATOM 696 C C . LEU A 1 88 ? -10.438 -10.385 3.219 1.00 90.75 88 LEU A C 1
ATOM 698 O O . LEU A 1 88 ? -11.027 -10.895 4.172 1.00 90.75 88 LEU A O 1
ATOM 702 N N . ALA A 1 89 ? -10.314 -9.061 3.095 1.00 88.12 89 ALA A N 1
ATOM 703 C CA . ALA A 1 89 ? -10.854 -8.139 4.087 1.00 88.12 89 ALA A CA 1
ATOM 704 C C . ALA A 1 89 ? -12.378 -8.234 4.212 1.00 88.12 89 ALA A C 1
ATOM 706 O O . ALA A 1 89 ? -12.911 -8.252 5.326 1.00 88.12 89 ALA A O 1
ATOM 707 N N . ARG A 1 90 ? -13.077 -8.361 3.082 1.00 89.56 90 ARG A N 1
ATOM 708 C CA . ARG A 1 90 ? -14.529 -8.533 3.013 1.00 89.56 90 ARG A CA 1
ATOM 709 C C . ARG A 1 90 ? -14.978 -9.807 3.729 1.00 89.56 90 ARG A C 1
ATOM 711 O O . ARG A 1 90 ? -15.903 -9.746 4.539 1.00 89.56 90 ARG A O 1
ATOM 718 N N . VAL A 1 91 ? -14.306 -10.932 3.480 1.00 92.12 91 VAL A N 1
ATOM 719 C CA . VAL A 1 91 ? -14.607 -12.225 4.115 1.00 92.12 91 VAL A CA 1
ATOM 720 C C . VAL A 1 91 ? -14.295 -12.196 5.612 1.00 92.12 91 VAL A C 1
ATOM 722 O O . VAL A 1 91 ? -15.151 -12.571 6.411 1.00 92.12 91 VAL A O 1
ATOM 725 N N . CYS A 1 92 ? -13.129 -11.681 6.015 1.00 90.94 92 CYS A N 1
ATOM 726 C CA . CYS A 1 92 ? -12.770 -11.545 7.430 1.00 90.94 92 CYS A CA 1
ATOM 727 C C . CYS A 1 92 ? -13.777 -10.670 8.193 1.00 90.94 92 CYS A C 1
ATOM 729 O O . CYS A 1 92 ? -14.144 -10.986 9.325 1.00 90.94 92 CYS A O 1
ATOM 731 N N . LYS A 1 93 ? -14.270 -9.588 7.575 1.00 89.69 93 LYS A N 1
ATOM 732 C CA . LYS A 1 93 ? -15.305 -8.747 8.186 1.00 89.69 93 LYS A CA 1
ATOM 733 C C . LYS A 1 93 ? -16.623 -9.499 8.328 1.00 89.69 93 LYS A C 1
ATOM 735 O O . LYS A 1 93 ? -17.188 -9.498 9.415 1.00 89.69 93 LYS A O 1
ATOM 740 N N . ALA A 1 94 ? -17.091 -10.146 7.261 1.00 91.19 94 ALA A N 1
ATOM 741 C CA . ALA A 1 94 ? -18.334 -10.912 7.291 1.00 91.19 94 ALA A CA 1
ATOM 742 C C . ALA A 1 94 ? -18.297 -12.014 8.362 1.00 91.19 94 ALA A C 1
ATOM 744 O O . ALA A 1 94 ? -19.268 -12.187 9.092 1.00 91.19 94 ALA A O 1
ATOM 745 N N . HIS A 1 95 ? -17.159 -12.699 8.509 1.00 92.69 95 HIS A N 1
ATOM 746 C CA . HIS A 1 95 ? -16.927 -13.685 9.567 1.00 92.69 95 HIS A CA 1
ATOM 747 C C . HIS A 1 95 ? -17.041 -13.071 10.969 1.00 92.69 95 HIS A C 1
ATOM 749 O O . HIS A 1 95 ? -17.786 -13.571 11.810 1.00 92.69 95 HIS A O 1
ATOM 755 N N . ASN A 1 96 ? -16.369 -11.944 11.217 1.00 91.31 96 ASN A N 1
ATOM 756 C CA . ASN A 1 96 ? -16.422 -11.270 12.518 1.00 91.31 96 ASN A CA 1
ATOM 757 C C . ASN A 1 96 ? -17.820 -10.706 12.837 1.00 91.31 96 ASN A C 1
ATOM 759 O O . ASN A 1 96 ? -18.263 -10.754 13.985 1.00 91.31 96 ASN A O 1
ATOM 763 N N . ASP A 1 97 ? -18.529 -10.178 11.837 1.00 92.00 97 ASP A N 1
ATOM 764 C CA . ASP A 1 97 ? -19.900 -9.684 11.995 1.00 92.00 97 ASP A CA 1
ATOM 765 C C . ASP A 1 97 ? -20.883 -10.843 12.263 1.00 92.00 97 ASP A C 1
ATOM 767 O O . ASP A 1 97 ? -21.803 -10.703 13.076 1.00 92.00 97 ASP A O 1
ATOM 771 N N . LEU A 1 98 ? -20.652 -12.015 11.655 1.00 93.25 98 LEU A N 1
ATOM 772 C CA . LEU A 1 98 ? -21.407 -13.242 11.921 1.00 93.25 98 LEU A CA 1
ATOM 773 C C . LEU A 1 98 ? -21.218 -13.718 13.367 1.00 93.25 98 LEU A C 1
ATOM 775 O O . LEU A 1 98 ? -22.216 -13.987 14.034 1.00 93.25 98 LEU A O 1
ATOM 779 N N . ILE A 1 99 ? -19.974 -13.773 13.864 1.00 91.94 99 ILE A N 1
ATOM 780 C CA . ILE A 1 99 ? -19.675 -14.132 15.263 1.00 91.94 99 ILE A CA 1
ATOM 781 C C . ILE A 1 99 ? -20.486 -13.249 16.216 1.00 91.94 99 ILE A C 1
ATOM 783 O O . ILE A 1 99 ? -21.216 -13.759 17.061 1.00 91.94 99 ILE A O 1
ATOM 787 N N . ARG A 1 100 ? -20.446 -11.926 16.023 1.00 91.06 100 ARG A N 1
ATOM 788 C CA . ARG A 1 100 ? -21.173 -10.976 16.883 1.00 91.06 100 ARG A CA 1
ATOM 789 C C . ARG A 1 100 ? -22.682 -11.160 16.821 1.00 91.06 100 ARG A C 1
ATOM 791 O O . ARG A 1 100 ? -23.360 -11.078 17.840 1.00 91.06 100 ARG A O 1
ATOM 798 N N . THR A 1 101 ? -23.214 -11.390 15.622 1.00 93.31 101 THR A N 1
ATOM 799 C CA . THR A 1 101 ? -24.652 -11.614 15.424 1.00 93.31 101 THR A CA 1
ATOM 800 C C . THR A 1 101 ? -25.099 -12.894 16.127 1.00 93.31 101 THR A C 1
ATOM 802 O O . THR A 1 101 ? -26.142 -12.909 16.778 1.00 93.31 101 THR A O 1
ATOM 805 N N . TYR A 1 102 ? -24.297 -13.954 16.033 1.00 91.62 102 TYR A N 1
ATOM 806 C CA . TYR A 1 102 ? -24.529 -15.220 16.717 1.00 91.62 102 TYR A CA 1
ATOM 807 C C . TYR A 1 102 ? -24.496 -15.067 18.244 1.00 91.62 102 TYR A C 1
ATOM 809 O O . TYR A 1 102 ? -25.448 -15.471 18.910 1.00 91.62 102 TYR A O 1
ATOM 817 N N . GLU A 1 103 ? -23.466 -14.420 18.793 1.00 91.94 103 GLU A N 1
ATOM 818 C CA . GLU A 1 103 ? -23.340 -14.152 20.234 1.00 91.94 103 GLU A CA 1
ATOM 819 C C . GLU A 1 103 ? -24.523 -13.329 20.763 1.00 91.94 103 GLU A C 1
ATOM 821 O O . GLU A 1 103 ? -25.148 -13.701 21.757 1.00 91.94 103 GLU A O 1
ATOM 826 N N . ALA A 1 104 ? -24.905 -12.261 20.055 1.00 92.00 104 ALA A N 1
ATOM 827 C CA . ALA A 1 104 ? -26.077 -11.460 20.402 1.00 92.00 104 ALA A CA 1
ATOM 828 C C . ALA A 1 104 ? -27.370 -12.292 20.371 1.00 92.00 104 ALA A C 1
ATOM 830 O O . ALA A 1 104 ? -28.267 -12.100 21.198 1.00 92.00 104 ALA A O 1
ATOM 831 N N . LYS A 1 105 ? -27.478 -13.243 19.433 1.00 94.94 105 LYS A N 1
ATOM 832 C CA . LYS A 1 105 ? -28.652 -14.109 19.332 1.00 94.94 105 LYS A CA 1
ATOM 833 C C . LYS A 1 105 ? -28.722 -15.119 20.474 1.00 94.94 105 LYS A C 1
ATOM 835 O O . LYS A 1 105 ? -29.808 -15.290 21.027 1.00 94.94 105 LYS A O 1
ATOM 840 N N . LEU A 1 106 ? -27.605 -15.731 20.863 1.00 92.31 106 LEU A N 1
ATOM 841 C CA . LEU A 1 106 ? -27.535 -16.609 22.037 1.00 92.31 106 LEU A CA 1
ATOM 842 C C . LEU A 1 106 ? -27.957 -15.877 23.311 1.00 92.31 106 LEU A C 1
ATOM 844 O O . LEU A 1 106 ? -28.853 -16.339 24.017 1.00 92.31 106 LEU A O 1
ATOM 848 N N . GLN A 1 107 ? -27.403 -14.682 23.531 1.00 91.56 107 GLN A N 1
ATOM 849 C CA . GLN A 1 107 ? -27.769 -13.835 24.664 1.00 91.56 107 GLN A CA 1
ATOM 850 C C . GLN A 1 107 ? -29.268 -13.507 24.665 1.00 91.56 107 GLN A C 1
ATOM 852 O O . GLN A 1 107 ? -29.907 -13.564 25.713 1.00 91.56 107 GLN A O 1
ATOM 857 N N . SER A 1 108 ? -29.866 -13.244 23.495 1.00 94.56 108 SER A N 1
ATOM 858 C CA . SER A 1 108 ? -31.312 -12.984 23.385 1.00 94.56 108 SER A CA 1
ATOM 859 C C . SER A 1 108 ? -32.197 -14.175 23.781 1.00 94.56 108 SER A C 1
ATOM 861 O O . SER A 1 108 ? -33.350 -13.974 24.152 1.00 94.56 108 SER A O 1
ATOM 863 N N . PHE A 1 109 ? -31.668 -15.400 23.718 1.00 94.44 109 PHE A N 1
ATOM 864 C CA . PHE A 1 109 ? -32.339 -16.618 24.179 1.00 94.44 109 PHE A CA 1
ATOM 865 C C . PHE A 1 109 ? -31.940 -17.025 25.605 1.00 94.44 109 PHE A C 1
ATOM 867 O O . PHE A 1 109 ? -32.372 -18.073 26.076 1.00 94.44 109 PHE A O 1
ATOM 874 N N . GLY A 1 110 ? -31.140 -16.208 26.298 1.00 92.06 110 GLY A N 1
ATOM 875 C CA . GLY A 1 110 ? -30.673 -16.496 27.652 1.00 92.06 110 GLY A CA 1
ATOM 876 C C . GLY A 1 110 ? -29.569 -17.550 27.720 1.00 92.06 110 GLY A C 1
ATOM 877 O O . GLY A 1 110 ? -29.367 -18.116 28.786 1.00 92.06 110 GLY A O 1
ATOM 878 N N . VAL A 1 111 ? -28.871 -17.816 26.610 1.00 91.25 111 VAL A N 1
ATOM 879 C CA . VAL A 1 111 ? -27.722 -18.731 26.561 1.00 91.25 111 VAL A CA 1
ATOM 880 C C . VAL A 1 111 ? -26.431 -17.913 26.710 1.00 91.25 111 VAL A C 1
ATOM 882 O O . VAL A 1 111 ? -26.113 -17.131 25.806 1.00 91.25 111 VAL A O 1
ATOM 885 N N . PRO A 1 112 ? -25.684 -18.046 27.823 1.00 87.50 112 PRO A N 1
ATOM 886 C CA . PRO A 1 112 ? -24.403 -17.372 28.013 1.00 87.50 112 PRO A CA 1
ATOM 887 C C . PRO A 1 112 ? -23.350 -17.882 27.028 1.00 87.50 112 PRO A C 1
ATOM 889 O O . PRO A 1 112 ? -23.228 -19.079 26.771 1.00 87.50 112 PRO A O 1
ATOM 892 N N . THR A 1 113 ? -22.542 -16.974 26.486 1.00 82.50 113 THR A N 1
ATOM 893 C CA . THR A 1 113 ? -21.465 -17.316 25.545 1.00 82.50 113 THR A CA 1
ATOM 894 C C . THR A 1 113 ? -20.351 -18.142 26.193 1.00 82.50 113 THR A C 1
ATOM 896 O O . THR A 1 113 ? -19.627 -18.856 25.508 1.00 82.50 113 THR A O 1
ATOM 899 N N . GLU A 1 114 ? -20.229 -18.090 27.518 1.00 84.88 114 GLU A N 1
ATOM 900 C CA . GLU A 1 114 ? -19.275 -18.861 28.316 1.00 84.88 114 GLU A CA 1
ATOM 901 C C . GLU A 1 114 ? -19.607 -20.361 28.321 1.00 84.88 114 GLU A C 1
ATOM 903 O O . GLU A 1 114 ? -18.707 -21.193 28.442 1.00 84.88 114 GLU A O 1
ATOM 908 N N . GLU A 1 115 ? -20.883 -20.717 28.139 1.00 83.56 115 GLU A N 1
ATOM 909 C CA . GLU A 1 115 ? -21.350 -22.108 28.115 1.00 83.56 115 GLU A CA 1
ATOM 910 C C . GLU A 1 115 ? -20.988 -22.839 26.812 1.00 83.56 115 GLU A C 1
ATOM 912 O O . GLU A 1 115 ? -21.083 -24.063 26.745 1.00 83.56 115 GLU A O 1
ATOM 917 N N . LEU A 1 116 ? -20.509 -22.123 25.785 1.00 82.62 116 LEU A N 1
ATOM 918 C CA . LEU A 1 116 ? -20.092 -22.712 24.506 1.00 82.62 116 LEU A CA 1
ATOM 919 C C . LEU A 1 116 ? -18.864 -23.624 24.631 1.00 82.62 116 LEU A C 1
ATOM 921 O O . LEU A 1 116 ? -18.638 -24.466 23.765 1.00 82.62 116 LEU A O 1
ATOM 925 N N . GLY A 1 117 ? -18.042 -23.453 25.672 1.00 86.25 117 GLY A N 1
ATOM 926 C CA . GLY A 1 117 ? -16.818 -24.240 25.872 1.00 86.25 117 GLY A CA 1
ATOM 927 C C . GLY A 1 117 ? -15.673 -23.906 24.903 1.00 86.25 117 GLY A C 1
ATOM 928 O O . GLY A 1 117 ? -14.616 -24.531 24.961 1.00 86.25 117 GLY A O 1
ATOM 929 N N . PHE A 1 118 ? -15.846 -22.908 24.034 1.00 88.06 118 PHE A N 1
ATOM 930 C CA . PHE A 1 118 ? -14.801 -22.367 23.168 1.00 88.06 118 PHE A CA 1
ATOM 931 C C . PHE A 1 118 ? -14.985 -20.861 22.973 1.00 88.06 118 PHE A C 1
ATOM 933 O O . PHE A 1 118 ? -16.078 -20.323 23.132 1.00 88.06 118 PHE A O 1
ATOM 940 N N . LYS A 1 119 ? -13.904 -20.179 22.586 1.00 86.56 119 LYS A N 1
ATOM 941 C CA . LYS A 1 119 ? -13.933 -18.769 22.190 1.00 86.56 119 LYS A CA 1
ATOM 942 C C . LYS A 1 119 ? -13.717 -18.671 20.677 1.00 86.56 119 LYS A C 1
ATOM 944 O O . LYS A 1 119 ? -12.641 -19.068 20.222 1.00 86.56 119 LYS A O 1
ATOM 949 N N . PRO A 1 120 ? -14.693 -18.169 19.896 1.00 88.75 120 PRO A N 1
ATOM 950 C CA . PRO A 1 120 ? -14.507 -17.948 18.466 1.00 88.75 120 PRO A CA 1
ATOM 951 C C . PRO A 1 120 ? -13.284 -17.064 18.188 1.00 88.75 120 PRO A C 1
ATOM 953 O O . PRO A 1 120 ? -13.067 -16.052 18.859 1.00 88.75 120 PRO A O 1
ATOM 956 N N . LEU A 1 121 ? -12.477 -17.440 17.193 1.00 88.12 121 LEU A N 1
ATOM 957 C CA . LEU A 1 121 ? -11.332 -16.641 16.760 1.00 88.12 121 LEU A CA 1
ATOM 958 C C . LEU A 1 121 ? -11.794 -15.584 15.748 1.00 88.12 121 LEU A C 1
ATOM 960 O O . LEU A 1 121 ? -12.253 -15.927 14.655 1.00 88.12 121 LEU A O 1
ATOM 964 N N . GLU A 1 122 ? -11.652 -14.303 16.103 1.00 86.81 122 GLU A N 1
ATOM 965 C CA . GLU A 1 122 ? -11.841 -13.205 15.150 1.00 86.81 122 GLU A CA 1
ATOM 966 C C . GLU A 1 122 ? -10.730 -13.244 14.087 1.00 86.81 122 GLU A C 1
ATOM 968 O O . GLU A 1 122 ? -9.545 -13.391 14.395 1.00 86.81 122 GLU A O 1
ATOM 973 N N . SER A 1 123 ? -11.108 -13.097 12.818 1.00 85.50 123 SER A N 1
ATOM 974 C CA . SER A 1 123 ? -10.158 -13.016 11.709 1.00 85.50 123 SER A CA 1
ATOM 975 C C . SER A 1 123 ? -9.551 -11.616 11.617 1.00 85.50 123 SER A C 1
ATOM 977 O O . SER A 1 123 ? -10.263 -10.611 11.709 1.00 85.50 123 SER A O 1
ATOM 979 N N . ASN A 1 124 ? -8.237 -11.544 11.398 1.00 78.00 124 ASN A N 1
ATOM 980 C CA . ASN A 1 124 ? -7.506 -10.304 11.146 1.00 78.00 124 ASN A CA 1
ATOM 981 C C . ASN A 1 124 ? -7.022 -10.239 9.688 1.00 78.00 124 ASN A C 1
ATOM 983 O O . ASN A 1 124 ? -6.955 -11.249 8.990 1.00 78.00 124 ASN A O 1
ATOM 987 N N . VAL A 1 125 ? -6.709 -9.034 9.212 1.00 76.25 125 VAL A N 1
ATOM 988 C CA . VAL A 1 125 ? -6.153 -8.817 7.869 1.00 76.25 125 VAL A CA 1
ATOM 989 C C . VAL A 1 125 ? -4.825 -8.106 8.043 1.00 76.25 125 VAL A C 1
ATOM 991 O O . VAL A 1 125 ? -4.800 -6.948 8.446 1.00 76.25 125 VAL A O 1
ATOM 994 N N . GLY A 1 126 ? -3.710 -8.807 7.822 1.00 66.25 126 GLY A N 1
ATOM 995 C CA . GLY A 1 126 ? -2.372 -8.199 7.863 1.00 66.25 126 GLY A CA 1
ATOM 996 C C . GLY A 1 126 ? -2.033 -7.461 9.169 1.00 66.25 126 GLY A C 1
ATOM 997 O O . GLY A 1 126 ? -1.310 -6.472 9.136 1.00 66.25 126 GLY A O 1
ATOM 998 N N . GLY A 1 127 ? -2.586 -7.893 10.309 1.00 64.12 127 GLY A N 1
ATOM 999 C CA . GLY A 1 127 ? -2.396 -7.229 11.607 1.00 64.12 127 GLY A CA 1
ATOM 1000 C C . GLY A 1 127 ? -3.237 -5.962 11.829 1.00 64.12 127 GLY A C 1
ATOM 1001 O O . GLY A 1 127 ? -3.116 -5.342 12.883 1.00 64.12 127 GLY A O 1
ATOM 1002 N N . GLN A 1 128 ? -4.106 -5.579 10.889 1.00 65.75 128 GLN A N 1
ATOM 1003 C CA . GLN A 1 128 ? -5.051 -4.473 11.055 1.00 65.75 128 GLN A CA 1
ATOM 1004 C C . GLN A 1 128 ? -6.385 -4.961 11.631 1.00 65.75 128 GLN A C 1
ATOM 1006 O O . GLN A 1 128 ? -6.939 -5.985 11.217 1.00 65.75 128 GLN A O 1
ATOM 1011 N N . GLN A 1 129 ? -6.916 -4.198 12.590 1.00 67.12 129 GLN A N 1
ATOM 1012 C CA . GLN A 1 129 ? -8.245 -4.421 13.150 1.00 67.12 129 GLN A CA 1
ATOM 1013 C C . GLN A 1 129 ? -9.302 -3.918 12.157 1.00 67.12 129 GLN A C 1
ATOM 1015 O O . GLN A 1 129 ? -9.309 -2.742 11.796 1.00 67.12 129 GLN A O 1
ATOM 1020 N N . LEU A 1 130 ? -10.213 -4.797 11.739 1.00 75.94 130 LEU A N 1
ATOM 1021 C CA . LEU A 1 130 ? -11.339 -4.422 10.884 1.00 75.94 130 LEU A CA 1
ATOM 1022 C C . LEU A 1 130 ? -12.366 -3.602 11.672 1.00 75.94 130 LEU A C 1
ATOM 1024 O O . LEU A 1 130 ? -12.717 -3.941 12.808 1.00 75.94 130 LEU A O 1
ATOM 1028 N N . GLY A 1 131 ? -12.873 -2.531 11.060 1.00 75.88 131 GLY A N 1
ATOM 1029 C CA . GLY A 1 131 ? -13.891 -1.693 11.682 1.00 75.88 131 GLY A CA 1
ATOM 1030 C C . GLY A 1 131 ? -15.211 -2.447 11.865 1.00 75.88 131 GLY A C 1
ATOM 1031 O O . GLY A 1 131 ? -15.612 -3.249 11.024 1.00 75.88 131 GLY A O 1
ATOM 1032 N N . ARG A 1 132 ? -15.919 -2.164 12.964 1.00 77.56 132 ARG A N 1
ATOM 1033 C CA . ARG A 1 132 ? -17.205 -2.810 13.296 1.00 77.56 132 ARG A CA 1
ATOM 1034 C C . ARG A 1 132 ? -18.419 -2.191 12.590 1.00 77.56 132 ARG A C 1
ATOM 1036 O O . ARG A 1 132 ? -19.508 -2.742 12.642 1.00 77.56 132 ARG A O 1
ATOM 1043 N N . GLY A 1 133 ? -18.247 -1.022 11.973 1.00 76.25 133 GLY A N 1
ATOM 1044 C CA . GLY A 1 133 ? -19.320 -0.306 11.283 1.00 76.25 133 GLY A CA 1
ATOM 1045 C C . GLY A 1 133 ? -19.525 -0.756 9.829 1.00 76.25 133 GLY A C 1
ATOM 1046 O O . GLY A 1 133 ? -18.703 -1.490 9.271 1.00 76.25 133 GLY A O 1
ATOM 1047 N N . PRO A 1 134 ? -20.581 -0.263 9.157 1.00 67.44 134 PRO A N 1
ATOM 1048 C CA . PRO A 1 134 ? -20.813 -0.518 7.732 1.00 67.44 134 PRO A CA 1
ATOM 1049 C C . PRO A 1 134 ? -19.619 -0.086 6.861 1.00 67.44 134 PRO A C 1
ATOM 1051 O O . PRO A 1 134 ? -19.243 -0.814 5.947 1.00 67.44 134 PRO A O 1
ATOM 1054 N N . ALA A 1 135 ? -18.930 1.001 7.231 1.00 70.44 135 ALA A N 1
ATOM 1055 C CA . ALA A 1 135 ? -17.696 1.479 6.595 1.00 70.44 135 ALA A CA 1
ATOM 1056 C C . ALA A 1 135 ? -16.403 0.785 7.089 1.00 70.44 135 ALA A C 1
ATOM 1058 O O . ALA A 1 135 ? -15.298 1.246 6.813 1.00 70.44 135 ALA A O 1
ATOM 1059 N N . GLY A 1 136 ? -16.504 -0.323 7.828 1.00 72.31 136 GLY A N 1
ATOM 1060 C CA . GLY A 1 136 ? -15.366 -0.974 8.488 1.00 72.31 136 GLY A CA 1
ATOM 1061 C C . GLY A 1 136 ? -14.291 -1.573 7.572 1.00 72.31 136 GLY A C 1
ATOM 1062 O O . GLY A 1 136 ? -13.246 -1.972 8.074 1.00 72.31 136 GLY A O 1
ATOM 1063 N N . LEU A 1 137 ? -14.538 -1.625 6.257 1.00 70.00 137 LEU A N 1
ATOM 1064 C CA . LEU A 1 137 ? -13.562 -2.034 5.234 1.00 70.00 137 LEU A CA 1
ATOM 1065 C C . LEU A 1 13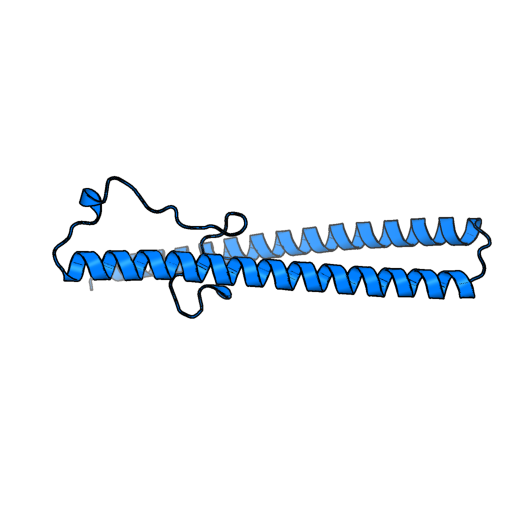7 ? -12.766 -0.861 4.646 1.00 70.00 137 LEU A C 1
ATOM 1067 O O . LEU A 1 137 ? -11.703 -1.074 4.079 1.00 70.00 137 LEU A O 1
ATOM 1071 N N . VAL A 1 138 ? -13.286 0.364 4.756 1.00 64.00 138 VAL A N 1
ATOM 1072 C CA . VAL A 1 138 ? -12.688 1.583 4.177 1.00 64.00 138 VAL A CA 1
ATOM 1073 C C . VAL A 1 138 ? -12.070 2.483 5.244 1.00 64.00 138 VAL A C 1
ATOM 1075 O O . VAL A 1 138 ? -11.150 3.242 4.955 1.00 64.00 138 VAL A O 1
ATOM 1078 N N . ALA A 1 139 ? -12.526 2.372 6.491 1.00 54.12 139 ALA A N 1
ATOM 1079 C CA . ALA A 1 139 ? -11.928 3.042 7.637 1.00 54.12 139 ALA A CA 1
ATOM 1080 C C . ALA A 1 139 ? -10.722 2.240 8.159 1.00 54.12 139 ALA A C 1
ATOM 1082 O O . ALA A 1 139 ? -10.809 1.575 9.190 1.00 54.12 139 ALA A O 1
ATOM 1083 N N . ALA A 1 140 ? -9.601 2.260 7.439 1.00 45.62 140 ALA A N 1
ATOM 1084 C CA . ALA A 1 140 ? -8.338 1.801 8.013 1.00 45.62 140 ALA A CA 1
ATOM 1085 C C . ALA A 1 140 ? -7.911 2.761 9.147 1.00 45.62 140 ALA A C 1
ATOM 1087 O O . ALA A 1 140 ? -8.084 3.976 9.006 1.00 45.62 140 ALA A O 1
ATOM 1088 N N . PRO A 1 141 ? -7.341 2.270 10.263 1.00 41.53 141 PRO A N 1
ATOM 1089 C CA . PRO A 1 141 ? -6.720 3.149 11.243 1.00 41.53 141 PRO A CA 1
ATOM 1090 C C . PRO A 1 141 ? -5.463 3.782 10.624 1.00 41.53 141 PRO A C 1
ATOM 1092 O O . PRO A 1 141 ? -4.566 3.070 10.172 1.00 41.53 141 PRO A O 1
ATOM 1095 N N . THR A 1 142 ? -5.419 5.114 10.583 1.00 38.09 142 THR A N 1
ATOM 1096 C CA . THR A 1 142 ? -4.251 5.925 10.177 1.00 38.09 142 THR A CA 1
ATOM 1097 C C . THR A 1 142 ? -3.154 5.982 11.230 1.00 38.09 142 THR A C 1
ATOM 1099 O O . THR A 1 142 ? -3.497 6.078 12.429 1.00 38.09 142 THR A O 1
#

pLDDT: mean 88.68, std 11.22, range [38.09, 98.19]

InterPro domains:
  IPR025593 Growth arrest-specific protein 8 domain [PF13851] (3-84)
  IPR039308 Growth arrest-specific protein 8 [PTHR31543] (3-138)

Secondary structure (DSSP, 8-state):
--HHHHHHHHHHHHHHHHHHHHHHHHHHHHHHHHHHHHHHHHHHHHHHHHHHHHHTT--HHHHHHHHHHHHHHHHHHHHHHHHHHHHHHHHHHHHHHHHHHHHHHHHHTT--GGGGSS-PPPP-BTTBPPPSSTTTTT----

Organism: Stylophora pistillata (NCBI:txid50429)

Foldseek 3Di:
DDPVVVVVVVVVVVVVVVVVVVVVVVVVVVVVVVVVVVVVVVVVVVVVVVVCVVVVPDDPVVVVVVVVVVVVVVVVVVVVVVVVLLVLLVVLLVVQLVLVVVCVVCVVVVHHPVVVVDDDDRDDRPPWDFDNDPCRSVPTPD

Sequence (142 aa):
MTQSERDELYGKFVKAIHEVQQKSNFKNLLLEKKLTALADTLEKKEAQLNEVLSASNLDPTALTVVTRKLEDVLDSKNSAIKDLQYELARVCKAHNDLIRTYEAKLQSFGVPTEELGFKPLESNVGGQQLGRGPAGLVAAPT

Radius of gyration: 26.67 Å; chains: 1; bounding box: 58×54×70 Å